Protein AF-A0A8J4Y977-F1 (afdb_monomer)

Organism: Chionoecetes opilio (NCBI:txid41210)

Solvent-accessible surface area (backbone atoms only — not comparable to full-atom values): 7712 Å² total; per-residue (Å²): 135,83,77,78,74,72,68,52,41,89,90,75,72,41,52,51,38,97,66,93,81,78,97,62,73,57,26,37,44,55,54,51,29,34,32,47,25,33,35,69,73,66,64,34,50,74,66,55,16,42,53,53,47,45,66,65,49,50,58,46,40,57,74,69,71,45,60,60,48,55,72,70,55,46,40,49,54,51,50,51,55,55,46,54,53,50,57,50,62,75,45,70,86,58,94,42,75,69,55,57,49,53,49,54,51,49,58,58,53,27,71,36,64,56,83,44,65,25,86,72,68,74,69,78,82,81,83,82,136

pLDDT: mean 86.51, std 15.25, range [32.5, 97.44]

Sequence (129 aa):
MATRAASNLWLIDKAPIDEITGARLPSKEQVLLRYYHHHREMGKTASGSRKAVVEEVLPFWSRAGIPTTTVIHAGTKLSKLVKAYNDLKKNKNKDRPKHRMDEEIFKGDLQEIFDLAHSSSLQRADVKD

Foldseek 3Di:
DDDPPQDAQPLLRDGQDPAQDDLAFGFLQNLLSQLCCCVPVVVDDNQRSLLVSLVRRVVSCVSVVAAFDDSVVLSVLNVVSNVLSVVLVVCVPPPDPVSVVSSVVNVVRRRHGSDGGDPCRVVPPPDDD

Mean predicted aligned error: 6.88 Å

Secondary structure (DSSP, 8-state):
------PPPTTT-----SS--SSSPPBHHHHHHHHHIIIIIS---HHHHHHHHHHHHHHHHHHTTPPBPPHHHHHHHHHHHHHHHHHHHHTTT---HHHHHHHHHHHHHHTSB---B-GGGGGSS----

Radius of gyration: 16.45 Å; Cα contacts (8 Å, |Δi|>4): 126; chains: 1; bounding box: 36×30×62 Å

Structure (mmCIF, N/CA/C/O backbone):
data_AF-A0A8J4Y977-F1
#
_entry.id   AF-A0A8J4Y977-F1
#
loop_
_atom_site.group_PDB
_atom_site.id
_atom_site.type_symbol
_atom_site.label_atom_id
_atom_site.label_alt_id
_atom_site.label_comp_id
_atom_site.label_asym_id
_atom_site.label_entity_id
_atom_site.label_seq_id
_atom_site.pdbx_PDB_ins_code
_atom_site.Cartn_x
_atom_site.Cartn_y
_atom_site.Cartn_z
_atom_site.occupancy
_atom_site.B_iso_or_equiv
_atom_site.auth_seq_id
_atom_site.auth_comp_id
_atom_site.auth_asym_id
_atom_si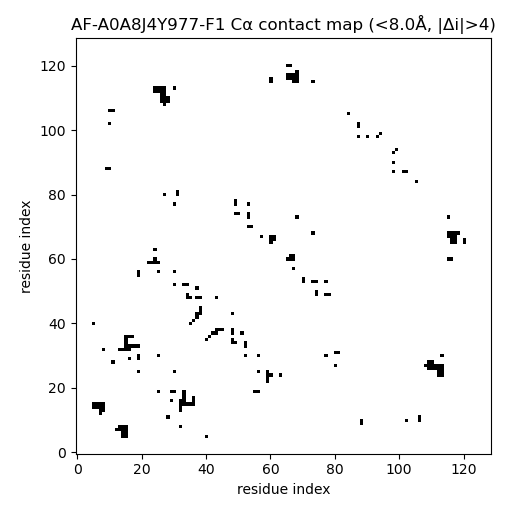te.auth_atom_id
_atom_site.pdbx_PDB_model_num
ATOM 1 N N . MET A 1 1 ? -16.910 6.355 -27.414 1.00 32.50 1 MET A N 1
ATOM 2 C CA . MET A 1 1 ? -15.944 6.743 -26.363 1.00 32.50 1 MET A CA 1
ATOM 3 C C . MET A 1 1 ? -15.313 5.467 -25.829 1.00 32.50 1 MET A C 1
ATOM 5 O O . MET A 1 1 ? -16.047 4.637 -25.318 1.00 32.50 1 MET A O 1
ATOM 9 N N . ALA A 1 2 ? -14.012 5.254 -26.031 1.00 33.62 2 ALA A N 1
ATOM 10 C CA . ALA A 1 2 ? -13.321 4.067 -25.528 1.00 33.62 2 ALA A CA 1
ATOM 11 C C . ALA A 1 2 ? -12.743 4.385 -24.144 1.00 33.62 2 ALA A C 1
ATOM 13 O O . ALA A 1 2 ? -11.755 5.111 -24.032 1.00 33.62 2 ALA A O 1
ATOM 14 N N . THR A 1 3 ? -13.387 3.887 -23.092 1.00 46.62 3 THR A N 1
ATOM 15 C CA . THR A 1 3 ? -12.823 3.866 -21.740 1.00 46.62 3 THR A CA 1
ATOM 16 C C . THR A 1 3 ? -11.519 3.076 -21.831 1.00 46.62 3 THR A C 1
ATOM 18 O O . THR A 1 3 ? -11.541 1.917 -22.242 1.00 46.62 3 THR A O 1
ATOM 21 N N . ARG A 1 4 ? -10.364 3.704 -21.570 1.00 54.09 4 ARG A N 1
ATOM 22 C CA . ARG A 1 4 ? -9.075 2.994 -21.576 1.00 54.09 4 ARG A CA 1
ATOM 23 C C . ARG A 1 4 ? -9.203 1.809 -20.622 1.00 54.09 4 ARG A C 1
ATOM 25 O O . ARG A 1 4 ? -9.363 2.033 -19.428 1.00 54.09 4 ARG A O 1
ATOM 32 N N . ALA A 1 5 ? -9.155 0.584 -21.139 1.00 56.25 5 ALA A N 1
ATOM 33 C CA . ALA A 1 5 ? -9.146 -0.604 -20.298 1.00 56.25 5 ALA A CA 1
ATOM 34 C C . ALA A 1 5 ? -8.019 -0.469 -19.264 1.00 56.25 5 ALA A C 1
ATOM 36 O O . ALA A 1 5 ? -6.876 -0.144 -19.619 1.00 56.25 5 ALA A O 1
ATOM 37 N N . ALA A 1 6 ? -8.361 -0.655 -17.990 1.00 63.88 6 ALA A N 1
ATOM 38 C CA . ALA A 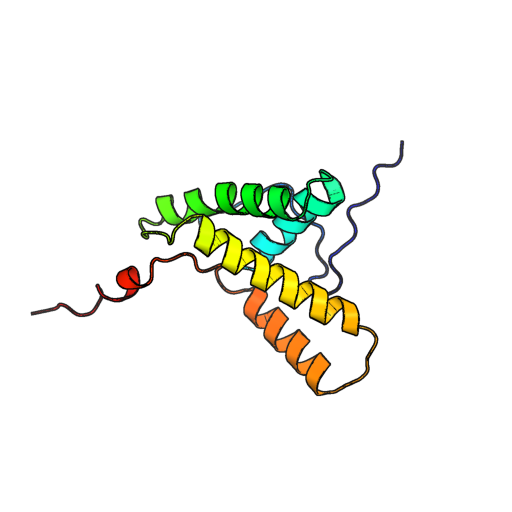1 6 ? -7.430 -0.554 -16.882 1.00 63.88 6 ALA A CA 1
ATOM 39 C C . ALA A 1 6 ? -6.258 -1.516 -17.121 1.00 63.88 6 ALA A C 1
ATOM 41 O O . ALA A 1 6 ? -6.426 -2.731 -17.194 1.00 63.88 6 ALA A O 1
ATOM 42 N N . SER A 1 7 ? -5.059 -0.971 -17.341 1.00 83.31 7 SER A N 1
ATOM 43 C CA . SER A 1 7 ? -3.904 -1.800 -17.688 1.00 83.31 7 SER A CA 1
ATOM 44 C C . SER A 1 7 ? -3.393 -2.536 -16.454 1.00 83.31 7 SER A C 1
ATOM 46 O O . SER A 1 7 ? -3.058 -1.889 -15.450 1.00 83.31 7 SER A O 1
ATOM 48 N N . ASN A 1 8 ? -3.252 -3.859 -16.571 1.00 91.06 8 ASN A N 1
ATOM 49 C CA . ASN A 1 8 ? -2.726 -4.716 -15.514 1.00 91.06 8 ASN A CA 1
ATOM 50 C C . ASN A 1 8 ? -1.403 -4.186 -14.939 1.00 91.06 8 ASN A C 1
ATOM 52 O O . ASN A 1 8 ? -0.554 -3.587 -15.617 1.00 91.06 8 ASN A O 1
ATOM 56 N N . LEU A 1 9 ? -1.212 -4.409 -13.643 1.00 91.38 9 LEU A N 1
ATOM 57 C CA . LEU A 1 9 ? 0.064 -4.164 -12.989 1.00 91.38 9 LEU A CA 1
ATOM 58 C C . LEU A 1 9 ? 1.049 -5.269 -13.380 1.00 91.38 9 LEU A C 1
ATOM 60 O O . LEU A 1 9 ? 0.815 -6.429 -13.082 1.00 91.38 9 LEU A O 1
ATOM 64 N N . TRP A 1 10 ? 2.169 -4.883 -13.998 1.00 91.12 10 TRP A N 1
ATOM 65 C CA . TRP A 1 10 ? 3.165 -5.777 -14.614 1.00 91.12 10 TRP A CA 1
ATOM 66 C C . TRP A 1 10 ? 3.567 -7.011 -13.786 1.00 91.12 10 TRP A C 1
ATOM 68 O O . TRP A 1 10 ? 3.739 -8.071 -14.367 1.00 91.12 10 TRP A O 1
ATOM 78 N N . LEU A 1 11 ? 3.708 -6.889 -12.463 1.00 90.50 11 LEU A N 1
ATOM 79 C CA . LEU A 1 11 ? 4.154 -8.004 -11.614 1.00 90.50 11 LEU A CA 1
ATOM 80 C C . LEU A 1 11 ? 3.002 -8.814 -10.994 1.00 90.50 11 LEU A C 1
ATOM 82 O O . LEU A 1 11 ? 3.201 -9.951 -10.587 1.00 90.50 11 LEU A O 1
ATOM 86 N N . ILE A 1 12 ? 1.819 -8.207 -10.891 1.00 91.19 12 ILE A N 1
ATOM 87 C CA . ILE A 1 12 ? 0.638 -8.789 -10.230 1.00 91.19 12 ILE A CA 1
ATOM 88 C C . ILE A 1 12 ? -0.285 -9.450 -11.261 1.00 91.19 12 ILE A C 1
ATOM 90 O O . ILE A 1 12 ? -1.069 -10.326 -10.922 1.00 91.19 12 ILE A O 1
ATOM 94 N N . ASP A 1 13 ? -0.202 -8.990 -12.511 1.00 91.69 13 ASP A N 1
ATOM 95 C CA . ASP A 1 13 ? -1.076 -9.346 -13.627 1.00 91.69 13 ASP A CA 1
ATOM 96 C C . ASP A 1 13 ? -2.575 -9.193 -13.318 1.00 91.69 13 ASP A C 1
ATOM 98 O O . ASP A 1 13 ? -3.430 -9.959 -13.751 1.00 91.69 13 ASP A O 1
ATOM 102 N N . LYS A 1 14 ? -2.899 -8.160 -12.534 1.00 92.31 14 LYS A N 1
ATOM 103 C CA . LYS A 1 14 ? -4.270 -7.786 -12.174 1.00 92.31 14 LYS A CA 1
ATOM 104 C C . LYS A 1 14 ? -4.516 -6.314 -12.467 1.00 92.31 14 LYS A C 1
ATOM 106 O O . LYS A 1 14 ? -3.608 -5.481 -12.323 1.00 92.31 14 LYS A O 1
ATOM 111 N N . ALA A 1 15 ? -5.741 -6.005 -12.872 1.00 92.00 15 ALA A N 1
ATOM 112 C CA . ALA A 1 15 ? -6.213 -4.638 -13.015 1.00 92.00 15 ALA A CA 1
ATOM 113 C C . ALA A 1 15 ? -6.373 -3.983 -11.629 1.00 92.00 15 ALA A C 1
ATOM 115 O O . ALA A 1 15 ? -6.667 -4.683 -10.654 1.00 92.00 15 ALA A O 1
ATOM 116 N N . PRO A 1 16 ? -6.161 -2.660 -11.513 1.00 93.12 16 PRO A N 1
ATOM 117 C CA . PRO A 1 16 ? -6.555 -1.910 -10.327 1.00 93.12 16 PRO A CA 1
ATOM 118 C C . PRO A 1 16 ? -8.005 -2.198 -9.914 1.00 93.12 16 PRO A C 1
ATOM 120 O O . PRO A 1 16 ? -8.852 -2.467 -10.760 1.00 93.12 16 PRO A O 1
ATOM 123 N N . ILE A 1 17 ? -8.269 -2.153 -8.607 1.00 94.25 17 ILE A N 1
ATOM 124 C CA . ILE A 1 17 ? -9.587 -2.462 -8.040 1.00 94.25 17 ILE A CA 1
ATOM 125 C C . ILE A 1 17 ? -10.293 -1.186 -7.576 1.00 94.25 17 ILE A C 1
ATOM 127 O O . ILE A 1 17 ? -9.677 -0.337 -6.921 1.00 94.25 17 ILE A O 1
ATOM 131 N N . ASP A 1 18 ? -11.589 -1.085 -7.877 1.00 91.81 18 ASP A N 1
ATOM 132 C CA . ASP A 1 18 ? -12.454 0.036 -7.489 1.00 91.81 18 ASP A CA 1
ATOM 133 C C . ASP A 1 18 ? -12.722 0.100 -5.987 1.00 91.81 18 ASP A C 1
ATOM 135 O O . ASP A 1 18 ? -12.919 1.192 -5.455 1.00 91.81 18 ASP A O 1
ATOM 139 N N . GLU A 1 19 ? -12.737 -1.055 -5.313 1.00 92.19 19 GLU A N 1
ATOM 140 C CA . GLU A 1 19 ? -12.991 -1.201 -3.881 1.00 92.19 19 GLU A CA 1
ATOM 141 C C . GLU A 1 19 ? -12.082 -2.270 -3.253 1.00 92.19 19 GLU A C 1
ATOM 143 O O . GLU A 1 19 ? -11.779 -3.289 -3.873 1.00 92.19 19 GLU A O 1
ATOM 148 N N . ILE A 1 20 ? -11.644 -2.056 -2.006 1.00 92.06 20 ILE A N 1
ATOM 149 C CA . ILE A 1 20 ? -11.093 -3.141 -1.185 1.00 92.06 20 ILE A CA 1
ATOM 150 C C . ILE A 1 20 ? -12.284 -3.863 -0.556 1.00 92.06 20 ILE A C 1
ATOM 152 O O . ILE A 1 20 ? -12.922 -3.328 0.343 1.00 92.06 20 ILE A O 1
ATOM 156 N N . THR A 1 21 ? -12.589 -5.070 -1.019 1.00 86.19 21 THR A N 1
ATOM 157 C CA . THR A 1 21 ? -13.735 -5.853 -0.533 1.00 86.19 21 THR A CA 1
ATOM 158 C C . THR A 1 21 ? -13.296 -7.029 0.339 1.00 86.19 21 THR A C 1
ATOM 160 O O . THR A 1 21 ? -12.249 -7.635 0.095 1.00 86.19 21 THR A O 1
ATOM 163 N N . GLY A 1 22 ? -14.136 -7.414 1.304 1.00 83.38 22 GLY A N 1
ATOM 164 C CA . GLY A 1 22 ? -13.982 -8.643 2.091 1.00 83.38 22 GLY A CA 1
ATOM 165 C C . GLY A 1 22 ? -14.236 -8.458 3.588 1.00 83.38 22 GLY A C 1
ATOM 166 O O . GLY A 1 22 ? -14.331 -7.343 4.089 1.00 83.38 22 GLY A O 1
ATOM 167 N N . ALA A 1 23 ? -14.341 -9.572 4.316 1.00 79.81 23 ALA A N 1
ATOM 168 C CA . ALA A 1 23 ? -14.456 -9.572 5.781 1.00 79.81 23 ALA A CA 1
ATO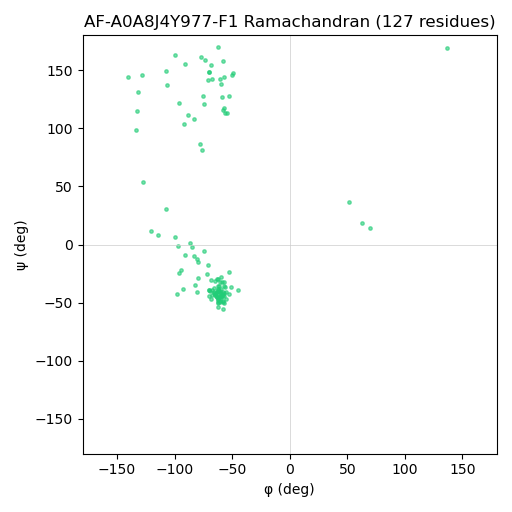M 169 C C . ALA A 1 23 ? -13.093 -9.656 6.499 1.00 79.81 23 ALA A C 1
ATOM 171 O O . ALA A 1 23 ? -13.022 -9.529 7.718 1.00 79.81 23 ALA A O 1
ATOM 172 N N . ARG A 1 24 ? -12.010 -9.908 5.753 1.00 89.25 24 ARG A N 1
ATOM 173 C CA . ARG A 1 24 ? -10.651 -10.121 6.276 1.00 89.25 24 ARG A CA 1
ATOM 174 C C . ARG A 1 24 ? -9.814 -8.847 6.146 1.00 89.25 24 ARG A C 1
ATOM 176 O O . ARG A 1 24 ? -10.158 -7.955 5.375 1.00 89.25 24 ARG A O 1
ATOM 183 N N . LEU A 1 25 ? -8.704 -8.783 6.884 1.00 93.94 25 LEU A N 1
ATOM 184 C CA . LEU A 1 25 ? -7.723 -7.706 6.738 1.00 93.94 25 LEU A CA 1
ATOM 185 C C . LEU A 1 25 ? -7.159 -7.687 5.308 1.00 93.94 25 LEU A C 1
ATOM 187 O O . LEU A 1 25 ? -6.874 -8.758 4.763 1.00 93.94 25 LEU A O 1
ATOM 191 N N . PRO A 1 26 ? -6.984 -6.500 4.706 1.00 95.56 26 PRO A N 1
ATOM 192 C CA . PRO A 1 26 ? -6.573 -6.404 3.317 1.00 95.56 26 PRO A CA 1
ATOM 193 C C . PRO A 1 26 ? -5.114 -6.814 3.126 1.00 95.56 26 PRO A C 1
ATOM 195 O O . PRO A 1 26 ? -4.248 -6.485 3.943 1.00 95.56 26 PRO A O 1
ATOM 198 N N . SER A 1 27 ? -4.836 -7.507 2.022 1.00 96.50 27 SER A N 1
ATOM 199 C CA . SER A 1 27 ? -3.472 -7.887 1.652 1.00 96.50 27 SER A CA 1
ATOM 200 C C . SER A 1 27 ? -2.687 -6.711 1.069 1.00 96.50 27 SER A C 1
ATOM 202 O O . SER A 1 27 ? -3.263 -5.727 0.587 1.00 96.50 27 SER A O 1
ATOM 204 N N . LYS A 1 28 ? -1.352 -6.815 1.057 1.00 97.38 28 LYS A N 1
ATOM 205 C CA . LYS A 1 28 ? -0.490 -5.847 0.361 1.00 97.38 28 LYS A CA 1
ATOM 206 C C . LYS A 1 28 ? -0.868 -5.748 -1.125 1.00 97.38 28 LYS A C 1
ATOM 208 O O . LYS A 1 28 ? -0.852 -4.646 -1.670 1.00 97.38 28 LYS A O 1
ATOM 213 N N . GLU A 1 29 ? -1.274 -6.853 -1.757 1.00 96.50 29 GLU A N 1
ATOM 214 C CA . GLU A 1 29 ? -1.793 -6.879 -3.132 1.00 96.50 29 GLU A CA 1
ATOM 215 C C . GLU A 1 29 ? -3.016 -5.973 -3.308 1.00 96.50 29 GLU A C 1
ATOM 217 O O . GLU A 1 29 ? -2.983 -5.065 -4.140 1.00 96.50 29 GLU A O 1
ATOM 222 N N . GLN A 1 30 ? -4.068 -6.164 -2.504 1.00 96.44 30 GLN A N 1
ATOM 223 C CA . GLN A 1 30 ? -5.300 -5.373 -2.600 1.00 96.44 30 GLN A CA 1
ATOM 224 C C . GLN A 1 30 ? -5.022 -3.885 -2.380 1.00 96.44 30 GLN A C 1
ATOM 226 O O . GLN A 1 30 ? -5.481 -3.039 -3.146 1.00 96.44 30 GLN A O 1
ATOM 231 N N . VAL A 1 31 ? -4.211 -3.565 -1.370 1.00 97.19 31 VAL A N 1
ATOM 232 C CA . VAL A 1 31 ? -3.806 -2.190 -1.055 1.00 97.19 31 VAL A CA 1
ATOM 233 C C . VAL A 1 31 ? -3.042 -1.550 -2.221 1.00 97.19 31 VAL A C 1
ATOM 235 O O . VAL A 1 31 ? -3.282 -0.389 -2.563 1.00 97.19 31 VAL A O 1
ATOM 238 N N . LEU A 1 32 ? -2.146 -2.299 -2.868 1.00 97.06 32 LEU A N 1
ATOM 239 C CA . LEU A 1 32 ? -1.365 -1.814 -4.003 1.00 97.06 32 LEU A CA 1
ATOM 240 C C . LEU A 1 32 ? -2.228 -1.622 -5.257 1.00 97.06 32 LEU A C 1
ATOM 242 O O . LEU A 1 32 ? -2.122 -0.581 -5.910 1.00 97.06 32 LEU A O 1
ATOM 246 N N . LEU A 1 33 ? -3.112 -2.575 -5.571 1.00 96.50 33 LEU A N 1
ATOM 247 C CA . LEU A 1 33 ? -4.079 -2.448 -6.665 1.00 96.50 33 LEU A CA 1
ATOM 248 C C . LEU A 1 33 ? -4.964 -1.221 -6.454 1.00 96.50 33 LEU A C 1
ATOM 250 O O . LEU A 1 33 ? -5.142 -0.424 -7.380 1.00 96.50 33 LEU A O 1
ATOM 254 N N . ARG A 1 34 ? -5.431 -0.999 -5.219 1.00 96.56 34 ARG A N 1
ATOM 255 C CA . ARG A 1 34 ? -6.274 0.156 -4.922 1.00 96.56 34 ARG A CA 1
ATOM 256 C C . ARG A 1 34 ? -5.522 1.482 -5.046 1.00 96.56 34 ARG A C 1
ATOM 258 O 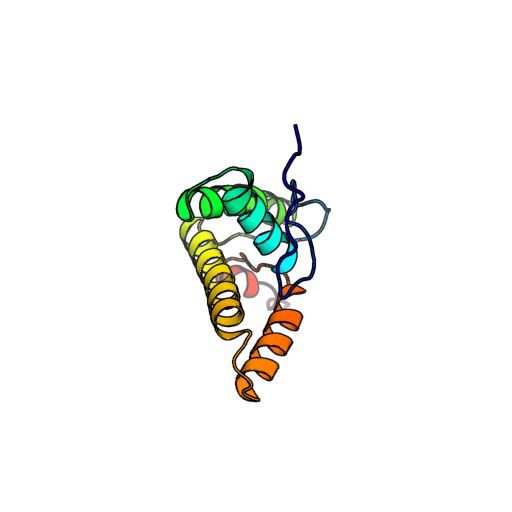O . ARG A 1 34 ? -6.049 2.463 -5.569 1.00 96.56 34 ARG A O 1
ATOM 265 N N . TYR A 1 35 ? -4.261 1.526 -4.618 1.00 97.12 35 TYR A N 1
ATOM 266 C CA . TYR A 1 35 ? -3.421 2.709 -4.809 1.00 97.12 35 TYR A CA 1
ATOM 267 C C . TYR A 1 35 ? -3.319 3.097 -6.288 1.00 97.12 35 TYR A C 1
ATOM 269 O O . TYR A 1 35 ? -3.447 4.274 -6.630 1.00 97.12 35 TYR A O 1
ATOM 277 N N . TYR A 1 36 ? -3.114 2.120 -7.177 1.00 95.56 36 TYR A N 1
ATOM 278 C CA . TYR A 1 36 ? -2.998 2.403 -8.604 1.00 95.56 36 TYR A CA 1
ATOM 279 C C . TYR A 1 36 ? -4.318 2.787 -9.264 1.00 95.56 36 TYR A C 1
ATOM 281 O O . TYR A 1 36 ? -4.264 3.548 -10.226 1.00 95.56 36 TYR A O 1
ATOM 289 N N . HIS A 1 37 ? -5.460 2.363 -8.726 1.00 94.56 37 HIS A N 1
ATOM 290 C CA . HIS A 1 37 ? -6.764 2.856 -9.162 1.00 94.56 37 HIS A CA 1
ATOM 291 C C . HIS A 1 37 ? -6.880 4.365 -8.892 1.00 94.56 37 HIS A C 1
ATOM 293 O O . HIS A 1 37 ? -7.043 5.168 -9.812 1.00 94.56 37 HIS A O 1
ATOM 299 N N . HIS A 1 38 ? -6.642 4.791 -7.643 1.00 93.88 38 HIS A N 1
ATOM 300 C CA . HIS A 1 38 ? -6.643 6.218 -7.283 1.00 93.88 38 HIS A CA 1
ATOM 301 C C . HIS A 1 38 ? -5.629 7.030 -8.099 1.00 93.88 38 HIS A C 1
ATOM 303 O O . HIS A 1 38 ? -5.922 8.144 -8.534 1.00 93.88 38 HIS A O 1
ATOM 309 N N . HIS A 1 39 ? -4.434 6.480 -8.319 1.00 93.69 39 HIS A N 1
ATOM 310 C CA . HIS A 1 39 ? -3.355 7.220 -8.960 1.00 93.69 39 HIS A CA 1
ATOM 311 C C . HIS A 1 39 ? -3.466 7.285 -10.491 1.00 93.69 39 HIS A C 1
ATOM 313 O O . HIS A 1 39 ? -3.169 8.326 -11.072 1.00 93.69 39 HIS A O 1
ATOM 319 N N . ARG A 1 40 ? -3.853 6.188 -11.159 1.00 91.12 40 ARG A N 1
ATOM 320 C CA . ARG A 1 40 ? -3.905 6.116 -12.631 1.00 91.12 40 ARG A CA 1
ATOM 321 C C . ARG A 1 40 ? -5.270 6.471 -13.194 1.00 91.12 40 ARG A C 1
ATOM 323 O O . ARG A 1 40 ? -5.323 7.093 -14.247 1.00 91.12 40 ARG A O 1
ATOM 330 N N . GLU A 1 41 ? -6.336 6.053 -12.522 1.00 87.25 41 GLU A N 1
ATOM 331 C CA . GLU A 1 41 ? -7.695 6.131 -13.064 1.00 87.25 41 GLU A CA 1
ATOM 332 C C . GLU A 1 41 ? -8.420 7.361 -12.528 1.00 87.25 41 GLU A C 1
ATOM 334 O O . GLU A 1 41 ? -8.984 8.123 -13.305 1.00 87.25 41 GLU A O 1
ATOM 339 N N . MET A 1 42 ? -8.288 7.648 -11.228 1.00 88.25 42 MET A N 1
ATOM 340 C CA . MET A 1 42 ? -8.844 8.876 -10.640 1.00 88.25 42 MET A CA 1
ATOM 341 C C . MET A 1 42 ? -7.927 10.106 -10.759 1.00 88.25 42 MET A C 1
ATOM 343 O O . MET A 1 42 ? -8.285 11.184 -10.288 1.00 88.25 42 MET A O 1
ATOM 347 N N . GLY A 1 43 ? -6.722 9.962 -11.324 1.00 90.38 43 GLY A N 1
ATOM 348 C CA . GLY A 1 43 ? -5.781 11.071 -11.528 1.00 90.38 43 GLY A CA 1
ATOM 349 C C . GLY A 1 43 ? -5.295 11.754 -10.241 1.00 90.38 43 GLY A C 1
ATOM 350 O O . GLY A 1 43 ? -4.802 12.882 -10.286 1.00 90.38 43 GLY A O 1
ATOM 351 N N . LYS A 1 44 ? -5.427 11.105 -9.076 1.00 92.62 44 LYS A N 1
ATOM 352 C CA . LYS A 1 44 ? -4.998 11.690 -7.801 1.00 92.62 44 LYS A CA 1
ATOM 353 C C . LYS A 1 44 ? -3.474 11.762 -7.729 1.00 92.62 44 LYS A C 1
ATOM 355 O O . LYS A 1 44 ? -2.744 10.886 -8.207 1.00 92.62 44 LYS A O 1
ATOM 360 N N . THR A 1 45 ? -2.971 12.776 -7.024 1.00 95.69 45 THR A N 1
ATOM 361 C CA . THR A 1 45 ? -1.541 12.857 -6.691 1.00 95.69 45 THR A CA 1
ATOM 362 C C . THR A 1 45 ? -1.108 11.616 -5.907 1.00 95.69 45 THR A C 1
ATOM 364 O O . THR A 1 45 ? -1.925 10.956 -5.260 1.00 95.69 45 THR A O 1
ATOM 367 N N . ALA A 1 46 ? 0.188 11.298 -5.908 1.00 92.81 46 ALA A N 1
ATOM 368 C CA . ALA A 1 46 ? 0.694 10.167 -5.128 1.00 92.81 46 ALA A CA 1
ATOM 369 C C . ALA A 1 46 ? 0.336 10.302 -3.632 1.00 92.81 46 ALA A C 1
ATOM 371 O O . ALA A 1 46 ? -0.006 9.319 -2.982 1.00 92.81 46 ALA A O 1
ATOM 372 N N . SER A 1 47 ? 0.361 11.528 -3.092 1.00 93.25 47 SER A N 1
ATOM 373 C CA . SER A 1 47 ? -0.043 11.798 -1.705 1.00 93.25 47 SER A CA 1
ATOM 374 C C . SER A 1 47 ? -1.543 11.612 -1.485 1.00 93.25 47 SER A C 1
ATOM 376 O O . SER A 1 47 ? -1.937 10.904 -0.560 1.00 93.25 47 SER A O 1
ATOM 378 N N . GLY A 1 48 ? -2.377 12.167 -2.371 1.00 93.69 48 GLY A N 1
ATOM 379 C CA . GLY A 1 48 ? -3.832 12.013 -2.295 1.00 93.69 48 GLY A CA 1
ATOM 380 C C . GLY A 1 48 ? -4.276 10.557 -2.433 1.00 93.69 48 GLY A C 1
ATOM 381 O O . GLY A 1 48 ? -5.142 10.106 -1.691 1.00 93.69 48 GLY A O 1
ATOM 382 N N . SER A 1 49 ? -3.624 9.798 -3.316 1.00 95.69 49 SER A N 1
ATOM 383 C CA . SER A 1 49 ? -3.875 8.365 -3.507 1.00 95.69 49 SER A CA 1
ATOM 384 C C . SER A 1 49 ? -3.525 7.562 -2.256 1.00 95.69 49 SER A C 1
ATOM 386 O O . SER A 1 49 ? -4.307 6.721 -1.830 1.00 95.69 49 SER A O 1
ATOM 388 N N . ARG A 1 50 ? -2.377 7.846 -1.619 1.00 94.94 50 ARG A N 1
ATOM 389 C CA . ARG A 1 50 ? -2.004 7.186 -0.358 1.00 94.94 50 ARG A CA 1
ATOM 390 C C . ARG A 1 50 ? -2.993 7.490 0.757 1.00 94.94 50 ARG A C 1
ATOM 392 O O . ARG A 1 50 ? -3.397 6.570 1.457 1.00 94.94 50 ARG A O 1
ATOM 399 N N . LYS A 1 51 ? -3.357 8.765 0.922 1.00 94.62 51 LYS A N 1
ATOM 400 C CA . LYS A 1 51 ? -4.300 9.192 1.959 1.00 94.62 51 LYS A CA 1
ATOM 401 C C . LYS A 1 51 ? -5.636 8.463 1.806 1.00 94.62 51 LYS A C 1
ATOM 403 O O . LYS A 1 51 ? -6.079 7.852 2.769 1.00 94.62 51 LYS A O 1
ATOM 408 N N . ALA A 1 52 ? -6.188 8.443 0.590 1.00 95.06 52 ALA A N 1
ATOM 409 C CA . ALA A 1 52 ? -7.439 7.749 0.299 1.00 95.06 52 ALA A CA 1
ATOM 410 C C . ALA A 1 52 ? -7.362 6.257 0.659 1.00 95.06 52 ALA A C 1
ATOM 412 O O . ALA A 1 52 ? -8.177 5.769 1.427 1.00 95.06 52 ALA A O 1
ATOM 413 N N . VAL A 1 53 ? -6.326 5.545 0.201 1.00 96.25 53 VAL A N 1
ATOM 414 C CA . VAL A 1 53 ? -6.185 4.111 0.508 1.00 96.25 53 VAL A CA 1
ATOM 415 C C . VAL A 1 53 ? -6.033 3.852 2.008 1.00 96.25 53 VAL A C 1
ATOM 417 O O . VAL A 1 53 ? -6.611 2.900 2.519 1.00 96.25 53 VAL A O 1
ATOM 420 N N . VAL A 1 54 ? -5.279 4.678 2.738 1.00 94.44 54 VAL A N 1
ATOM 421 C CA . VAL A 1 54 ? -5.140 4.517 4.195 1.00 94.44 54 VAL A CA 1
ATOM 422 C C . VAL A 1 54 ? -6.484 4.702 4.901 1.00 94.44 54 VAL A C 1
ATOM 424 O O . VAL A 1 54 ? -6.830 3.883 5.748 1.00 94.44 54 VAL A O 1
ATOM 427 N N . GLU A 1 55 ? -7.251 5.730 4.536 1.00 93.31 55 GLU A N 1
ATOM 428 C CA . GLU A 1 55 ? -8.591 5.980 5.088 1.00 93.31 55 GLU A CA 1
ATOM 429 C C . GLU A 1 55 ? -9.557 4.817 4.817 1.00 93.31 55 GLU A C 1
ATOM 431 O O . GLU A 1 55 ? -10.390 4.505 5.663 1.00 93.31 55 GLU A O 1
ATOM 436 N N . GLU A 1 56 ? -9.398 4.120 3.692 1.00 93.88 56 GLU A N 1
ATOM 437 C CA . GLU A 1 56 ? -10.203 2.945 3.344 1.00 93.88 56 GLU A CA 1
ATOM 438 C C . GLU A 1 56 ? -9.765 1.654 4.052 1.00 93.88 56 GLU A C 1
ATOM 440 O O . GLU A 1 56 ? -10.588 0.780 4.314 1.00 93.88 56 GLU A O 1
ATOM 445 N N . VAL A 1 57 ? -8.481 1.519 4.393 1.00 93.75 57 VAL A N 1
ATOM 446 C CA . VAL A 1 57 ? -7.938 0.319 5.052 1.00 93.75 57 VAL A CA 1
ATOM 447 C C . VAL A 1 57 ? -8.173 0.332 6.566 1.00 93.75 57 VAL A C 1
ATOM 449 O O . VAL A 1 57 ? -8.399 -0.722 7.163 1.00 93.75 57 VAL A O 1
ATOM 452 N N . LEU A 1 58 ? -8.134 1.499 7.214 1.00 92.00 58 LEU A N 1
ATOM 453 C CA . LEU A 1 58 ? -8.283 1.619 8.673 1.00 92.00 58 LEU A CA 1
ATOM 454 C C . LEU A 1 58 ? -9.576 0.988 9.238 1.00 92.00 58 LEU A C 1
ATOM 456 O O . LEU A 1 58 ? -9.487 0.306 10.263 1.00 92.00 58 LEU A O 1
ATOM 460 N N . PRO A 1 59 ? -10.755 1.118 8.595 1.00 91.25 59 PRO A N 1
ATOM 461 C CA . PRO A 1 59 ? -11.978 0.461 9.052 1.00 91.25 59 PRO A CA 1
ATOM 462 C C . PRO A 1 59 ? -11.868 -1.064 9.172 1.00 91.25 59 PRO A C 1
ATOM 464 O O . PRO A 1 59 ? -12.488 -1.636 10.065 1.00 91.25 59 PRO A O 1
ATOM 467 N N . PHE A 1 60 ? -11.071 -1.737 8.334 1.00 92.25 60 PHE A N 1
ATOM 468 C CA . PHE A 1 60 ? -10.872 -3.191 8.427 1.00 92.25 60 PHE A CA 1
ATOM 469 C C . PHE A 1 60 ? -10.182 -3.583 9.732 1.00 92.25 60 PHE A C 1
ATOM 471 O O . PHE A 1 60 ? -10.591 -4.532 10.398 1.00 92.25 60 PHE A O 1
ATOM 478 N N . TRP A 1 61 ? -9.170 -2.815 10.125 1.00 91.31 61 TRP A N 1
ATOM 479 C CA . TRP A 1 61 ? -8.446 -3.029 11.374 1.00 91.31 61 TRP A CA 1
ATOM 480 C C . TRP A 1 61 ? -9.292 -2.680 12.598 1.00 91.31 61 TRP A C 1
ATOM 482 O O . TRP A 1 61 ? -9.287 -3.421 13.580 1.00 91.31 61 TRP A O 1
ATOM 492 N N . SER A 1 62 ? -10.082 -1.606 12.508 1.00 87.94 62 SER A N 1
ATOM 493 C CA . SER A 1 62 ? -11.038 -1.234 13.553 1.00 87.94 62 SER A CA 1
ATOM 494 C C . SER A 1 62 ? -12.085 -2.330 13.780 1.00 87.94 62 SER A C 1
ATOM 496 O O . SER A 1 62 ? -12.324 -2.708 14.925 1.00 87.94 62 SER A O 1
ATOM 498 N N . ARG A 1 63 ? -12.647 -2.910 12.708 1.00 89.31 63 ARG A N 1
ATOM 499 C CA . ARG A 1 63 ? -13.592 -4.040 12.796 1.00 89.31 63 ARG A CA 1
ATOM 500 C C . ARG A 1 63 ? -12.957 -5.309 13.365 1.00 89.31 63 ARG A C 1
ATOM 502 O O . ARG A 1 63 ? -13.644 -6.072 14.031 1.00 89.31 63 ARG A O 1
ATOM 509 N N . ALA A 1 64 ? -11.664 -5.526 13.128 1.00 87.56 64 ALA A N 1
ATOM 510 C CA . ALA A 1 64 ? -10.918 -6.639 13.714 1.00 87.56 64 ALA A CA 1
ATOM 511 C C . ALA A 1 64 ? -10.597 -6.438 15.211 1.00 87.56 64 ALA A C 1
ATOM 513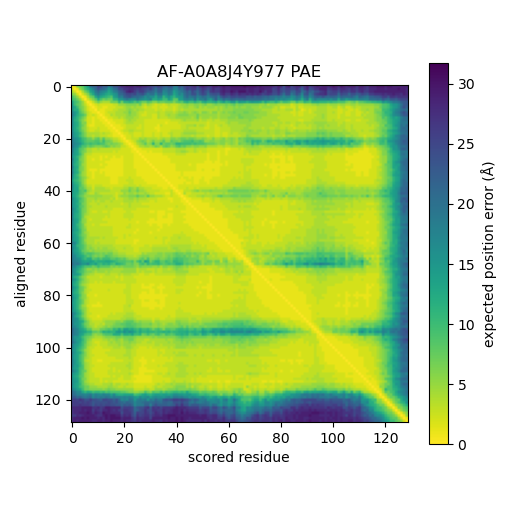 O O . ALA A 1 64 ? -10.037 -7.336 15.834 1.00 87.56 64 ALA A O 1
ATOM 514 N N . GLY A 1 65 ? -10.913 -5.272 15.790 1.00 85.75 65 GLY A N 1
ATOM 515 C CA . GLY A 1 65 ? -10.610 -4.949 17.186 1.00 85.75 65 GLY A CA 1
ATOM 516 C C . GLY A 1 65 ? -9.117 -4.745 17.465 1.00 85.75 65 GLY A C 1
ATOM 517 O O . GLY A 1 65 ? -8.707 -4.740 18.624 1.00 85.75 65 GLY A O 1
ATOM 518 N N . ILE A 1 66 ? -8.293 -4.582 16.425 1.00 85.00 66 ILE A N 1
ATOM 519 C CA . ILE A 1 66 ? -6.843 -4.436 16.562 1.00 85.00 66 ILE A CA 1
ATOM 520 C C . ILE A 1 66 ? -6.496 -2.943 16.564 1.00 85.00 66 ILE A C 1
ATOM 522 O O . ILE A 1 66 ? -6.785 -2.251 15.582 1.00 85.00 66 ILE A O 1
ATOM 526 N N . PRO A 1 67 ? -5.842 -2.425 17.621 1.00 83.19 67 PRO A N 1
ATOM 527 C CA . PRO A 1 67 ? -5.363 -1.052 17.632 1.00 83.19 67 PRO A CA 1
ATOM 528 C C . PRO A 1 67 ? -4.397 -0.811 16.472 1.00 83.19 67 PRO A C 1
ATOM 530 O O . PRO A 1 67 ? -3.418 -1.540 16.302 1.00 83.19 67 PRO A O 1
ATOM 533 N N . THR A 1 68 ? -4.662 0.220 15.676 1.00 84.44 68 THR A N 1
ATOM 534 C CA . THR A 1 68 ? -3.820 0.575 14.535 1.00 84.44 68 THR A CA 1
ATOM 535 C C . THR A 1 68 ? -2.738 1.570 14.914 1.00 84.44 68 THR A C 1
ATOM 537 O O . THR A 1 68 ? -2.890 2.384 15.824 1.00 84.44 68 THR A O 1
ATOM 540 N N . THR A 1 69 ? -1.653 1.570 14.148 1.00 82.94 69 THR A N 1
ATOM 541 C CA . THR A 1 69 ? -0.692 2.671 14.126 1.00 82.94 69 THR A CA 1
ATOM 542 C C . THR A 1 69 ? -1.341 3.980 13.645 1.00 82.94 69 THR A C 1
ATOM 544 O O . THR A 1 69 ? -2.469 3.996 13.148 1.00 82.94 69 THR A O 1
ATOM 547 N N . THR A 1 70 ? -0.633 5.104 13.774 1.00 84.69 70 THR A N 1
ATOM 548 C CA . THR A 1 70 ? -1.168 6.399 13.331 1.00 84.69 70 THR A CA 1
ATOM 549 C C . THR A 1 70 ? -1.280 6.461 11.803 1.00 84.69 70 THR A C 1
ATOM 551 O O . THR A 1 70 ? -0.512 5.822 11.080 1.00 84.69 70 THR A O 1
ATOM 554 N N . VAL A 1 71 ? -2.192 7.293 11.290 1.00 86.88 71 VAL A N 1
ATOM 555 C CA . VAL A 1 71 ? -2.400 7.512 9.841 1.00 86.88 71 VAL A CA 1
ATOM 556 C C . VAL A 1 71 ? -1.086 7.841 9.115 1.00 86.88 71 VAL A C 1
ATOM 558 O O . VAL A 1 71 ? -0.846 7.379 8.001 1.00 86.88 71 VAL A O 1
ATOM 561 N N . ILE A 1 72 ? -0.193 8.591 9.770 1.00 87.38 72 ILE A N 1
ATOM 562 C CA . ILE A 1 72 ? 1.131 8.960 9.245 1.00 87.38 72 ILE A CA 1
ATOM 563 C C . ILE A 1 72 ? 2.011 7.717 9.035 1.00 87.38 72 ILE A C 1
ATOM 565 O O . ILE A 1 72 ? 2.638 7.558 7.982 1.00 87.38 72 ILE A O 1
ATOM 569 N N . HIS A 1 73 ? 2.039 6.806 10.008 1.00 89.62 73 HIS A N 1
ATOM 570 C CA . HIS A 1 73 ? 2.805 5.565 9.909 1.00 89.62 73 HIS A CA 1
ATOM 571 C C . HIS A 1 73 ? 2.202 4.619 8.866 1.00 89.62 73 HIS A C 1
ATOM 573 O O . HIS A 1 73 ? 2.947 4.045 8.070 1.00 89.62 73 HIS A O 1
ATOM 579 N N . ALA A 1 74 ? 0.872 4.521 8.797 1.00 92.25 74 ALA A N 1
ATOM 580 C CA . ALA A 1 74 ? 0.179 3.756 7.761 1.00 92.25 74 ALA A CA 1
ATOM 581 C C . ALA A 1 74 ? 0.512 4.278 6.350 1.00 92.25 74 ALA A C 1
ATOM 583 O O . ALA A 1 74 ? 0.899 3.510 5.467 1.00 92.25 74 ALA A O 1
ATOM 584 N N . GLY A 1 75 ? 0.479 5.601 6.156 1.00 93.75 75 GLY A N 1
ATOM 585 C CA . GLY A 1 75 ? 0.895 6.242 4.906 1.00 93.75 75 GLY A CA 1
ATOM 586 C C . GLY A 1 75 ? 2.367 5.996 4.566 1.00 93.75 75 GLY A C 1
ATOM 587 O O . GLY A 1 75 ? 2.711 5.799 3.399 1.00 93.75 75 GLY A O 1
ATOM 588 N N . THR A 1 76 ? 3.238 5.936 5.576 1.00 94.25 76 THR A N 1
ATOM 589 C CA . THR A 1 76 ? 4.659 5.600 5.403 1.00 94.25 76 THR A CA 1
ATOM 590 C C . THR A 1 76 ? 4.847 4.145 4.970 1.00 94.25 76 THR A C 1
ATOM 592 O O . THR A 1 76 ? 5.610 3.888 4.035 1.00 94.25 76 THR A O 1
ATOM 595 N N . LYS A 1 77 ? 4.126 3.192 5.582 1.00 94.81 77 LYS A N 1
ATOM 596 C CA . LYS A 1 77 ? 4.122 1.777 5.169 1.00 94.81 77 LYS A CA 1
ATOM 597 C C . LYS A 1 77 ? 3.649 1.631 3.716 1.00 94.81 77 LYS A C 1
ATOM 599 O O . LYS A 1 77 ? 4.317 0.972 2.921 1.00 94.81 77 LYS A O 1
ATOM 604 N N . LEU A 1 78 ? 2.580 2.332 3.332 1.00 96.69 78 LEU A N 1
ATOM 605 C CA . LEU A 1 78 ? 2.072 2.316 1.956 1.00 96.69 78 LEU A CA 1
ATOM 606 C C . LEU A 1 78 ? 3.077 2.918 0.966 1.00 96.69 78 LEU A C 1
ATOM 608 O O . LEU A 1 78 ? 3.298 2.375 -0.114 1.00 96.69 78 LEU A O 1
ATOM 612 N N . SER A 1 79 ? 3.731 4.018 1.342 1.00 96.25 79 SER A N 1
ATOM 613 C CA . SER A 1 79 ? 4.776 4.641 0.523 1.00 96.25 79 SER A CA 1
ATOM 614 C C . SER A 1 79 ? 5.930 3.674 0.239 1.00 96.25 79 SER A C 1
ATOM 616 O O . SER A 1 79 ? 6.379 3.569 -0.902 1.00 96.25 79 SER A O 1
ATOM 618 N N . LYS A 1 80 ? 6.372 2.913 1.252 1.00 96.75 80 LYS A N 1
ATOM 619 C CA . LYS A 1 80 ? 7.412 1.885 1.092 1.00 96.75 80 LYS A CA 1
ATOM 620 C C . LYS A 1 80 ? 6.976 0.777 0.132 1.00 96.75 80 LYS A C 1
ATOM 622 O O . LYS A 1 80 ? 7.746 0.440 -0.762 1.00 96.75 80 LYS A O 1
ATOM 627 N N . LEU A 1 81 ? 5.745 0.276 0.265 1.00 97.44 81 LEU A N 1
ATOM 628 C CA . LEU A 1 81 ? 5.191 -0.757 -0.619 1.00 97.44 81 LEU A CA 1
ATOM 629 C C . LEU A 1 81 ? 5.140 -0.292 -2.085 1.00 97.44 81 LEU A C 1
ATOM 631 O O . LEU A 1 81 ? 5.629 -0.976 -2.982 1.00 97.44 81 LEU A O 1
ATOM 635 N N . VAL A 1 82 ? 4.608 0.910 -2.327 1.00 97.06 82 VAL A N 1
ATOM 636 C CA . VAL A 1 82 ? 4.531 1.506 -3.672 1.00 97.06 82 VAL A CA 1
ATOM 637 C C . VAL A 1 82 ? 5.924 1.751 -4.252 1.00 97.06 82 VAL A C 1
ATOM 639 O O . VAL A 1 82 ? 6.153 1.518 -5.440 1.00 97.06 82 VAL A O 1
ATOM 642 N N . LYS A 1 83 ? 6.869 2.224 -3.431 1.00 96.94 83 LYS A N 1
ATOM 643 C CA . LYS A 1 83 ? 8.255 2.436 -3.856 1.00 96.94 83 LYS A CA 1
ATOM 644 C C . LYS A 1 83 ? 8.911 1.117 -4.268 1.00 96.94 83 LYS A C 1
ATOM 646 O O . LYS A 1 83 ? 9.447 1.059 -5.368 1.00 96.94 83 LYS A O 1
ATOM 651 N N . ALA A 1 84 ? 8.805 0.072 -3.445 1.00 96.19 84 ALA A N 1
ATOM 652 C CA . ALA A 1 84 ? 9.361 -1.247 -3.744 1.00 96.19 84 ALA A CA 1
ATOM 653 C C . ALA A 1 84 ? 8.845 -1.788 -5.088 1.00 96.19 84 ALA A C 1
ATOM 655 O O . ALA A 1 84 ? 9.638 -2.160 -5.952 1.00 96.19 84 ALA A O 1
ATOM 656 N N . TYR A 1 85 ? 7.532 -1.709 -5.327 1.00 96.88 85 TYR A N 1
ATOM 657 C CA . TYR A 1 85 ? 6.951 -2.096 -6.613 1.00 96.88 85 TYR A CA 1
ATOM 658 C C . TYR A 1 85 ? 7.492 -1.261 -7.789 1.00 96.88 85 TYR A C 1
ATOM 660 O O . TYR A 1 85 ? 7.829 -1.805 -8.842 1.00 96.88 85 TYR A O 1
ATOM 668 N N . ASN A 1 86 ? 7.586 0.066 -7.642 1.00 95.44 86 ASN A N 1
ATOM 669 C CA . ASN A 1 86 ? 8.100 0.934 -8.707 1.00 95.44 86 ASN A CA 1
ATOM 670 C C . ASN A 1 86 ? 9.585 0.680 -9.001 1.00 95.44 86 ASN A C 1
ATOM 672 O O . ASN A 1 86 ? 9.981 0.707 -10.168 1.00 95.44 86 ASN A O 1
ATOM 676 N N . ASP A 1 87 ? 10.390 0.411 -7.974 1.00 94.88 87 ASP A N 1
ATOM 677 C CA . ASP A 1 87 ? 11.809 0.090 -8.112 1.00 94.88 87 ASP A CA 1
ATOM 678 C C . ASP A 1 87 ? 11.999 -1.248 -8.848 1.00 94.88 87 ASP A C 1
ATOM 680 O O . ASP A 1 87 ? 12.829 -1.334 -9.759 1.00 94.88 87 ASP A O 1
ATOM 684 N N . LEU A 1 88 ? 11.177 -2.262 -8.548 1.00 94.69 88 LEU A N 1
ATOM 685 C CA . LEU A 1 88 ? 11.145 -3.523 -9.299 1.00 94.69 88 LEU A CA 1
ATOM 686 C C . LEU A 1 88 ? 10.730 -3.295 -10.753 1.00 94.69 88 LEU A C 1
ATOM 688 O O . LEU A 1 88 ? 11.451 -3.683 -11.673 1.00 94.69 88 LEU A O 1
ATOM 692 N N . LYS A 1 89 ? 9.625 -2.573 -10.972 1.00 93.50 89 LYS A N 1
ATOM 693 C CA . LYS A 1 89 ? 9.106 -2.259 -12.310 1.00 93.50 89 LYS A CA 1
ATOM 694 C C . LYS A 1 89 ? 10.113 -1.482 -13.160 1.00 93.50 89 LYS A C 1
ATOM 696 O O . LYS A 1 89 ? 10.205 -1.722 -14.361 1.00 93.50 89 LYS A O 1
ATOM 701 N N . LYS A 1 90 ? 10.876 -0.555 -12.572 1.00 92.06 90 LYS A N 1
ATOM 702 C CA . LYS A 1 90 ? 11.926 0.205 -13.275 1.00 92.06 90 LYS A CA 1
ATOM 703 C C . LYS A 1 90 ? 13.045 -0.705 -13.784 1.00 92.06 90 LYS A C 1
ATOM 705 O O . LYS A 1 90 ? 13.670 -0.404 -14.797 1.00 92.06 90 LYS A O 1
ATOM 710 N N . ASN A 1 91 ? 13.297 -1.808 -13.087 1.00 89.44 91 ASN A N 1
ATOM 711 C CA . ASN A 1 91 ? 14.357 -2.752 -13.409 1.00 89.44 91 ASN A CA 1
ATOM 712 C C . ASN A 1 91 ? 13.866 -3.993 -14.170 1.00 89.44 91 ASN A C 1
ATOM 714 O O . ASN A 1 91 ? 14.690 -4.850 -14.450 1.00 89.44 91 ASN A O 1
ATOM 718 N N . LYS A 1 92 ? 12.593 -4.056 -14.591 1.00 87.62 92 LYS A N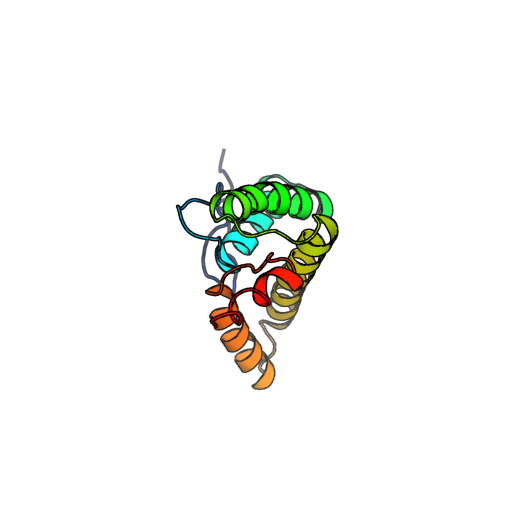 1
ATOM 719 C CA . LYS A 1 92 ? 11.969 -5.224 -15.247 1.00 87.62 92 LYS A CA 1
ATOM 720 C C . LYS A 1 92 ? 12.695 -5.812 -16.466 1.00 87.62 92 LYS A C 1
ATOM 722 O O . LYS A 1 92 ? 12.483 -6.963 -16.805 1.00 87.62 92 LYS A O 1
ATOM 727 N N . ASN A 1 93 ? 13.516 -5.013 -17.149 1.00 87.88 93 ASN A N 1
ATOM 728 C CA . ASN A 1 93 ? 14.269 -5.444 -18.332 1.00 87.88 93 ASN A CA 1
ATOM 729 C C . ASN A 1 93 ? 15.717 -5.848 -17.999 1.00 87.88 93 ASN A C 1
ATOM 731 O O . ASN A 1 93 ? 16.485 -6.170 -18.900 1.00 87.88 93 ASN A O 1
ATOM 735 N N . LYS A 1 94 ? 16.141 -5.742 -16.733 1.00 84.12 94 LYS A N 1
ATOM 736 C CA . LYS A 1 94 ? 17.509 -6.060 -16.323 1.00 84.12 94 LYS A CA 1
ATOM 737 C C . LYS A 1 94 ? 17.596 -7.534 -15.985 1.00 84.12 94 LYS A C 1
ATOM 739 O O . LYS A 1 94 ? 17.104 -7.955 -14.945 1.00 84.12 94 LYS A O 1
ATOM 744 N N . ASP A 1 95 ? 18.306 -8.288 -16.809 1.00 81.25 95 ASP A N 1
ATOM 745 C CA . ASP A 1 95 ? 18.518 -9.703 -16.549 1.00 81.25 95 ASP A CA 1
ATOM 746 C C . ASP A 1 95 ? 19.594 -9.916 -15.471 1.00 81.25 95 ASP A C 1
ATOM 748 O O . ASP A 1 95 ? 20.788 -10.008 -15.753 1.00 81.25 95 ASP A O 1
ATOM 752 N N . ARG A 1 96 ? 19.182 -9.890 -14.197 1.00 89.94 96 ARG A N 1
ATOM 753 C CA . ARG A 1 96 ? 20.061 -10.150 -13.049 1.00 89.94 96 ARG A CA 1
ATOM 754 C C . ARG A 1 96 ? 19.407 -11.153 -12.100 1.00 89.94 96 ARG A C 1
ATOM 756 O O . ARG A 1 96 ? 18.279 -10.900 -11.678 1.00 89.94 96 ARG A O 1
ATOM 763 N N . PRO A 1 97 ? 20.121 -12.207 -11.656 1.00 90.69 97 PRO A N 1
ATOM 764 C CA . PRO A 1 97 ? 19.574 -13.208 -10.734 1.00 90.69 97 PRO A CA 1
ATOM 765 C C . PRO A 1 97 ? 18.966 -12.600 -9.465 1.00 90.69 97 PRO A C 1
ATOM 767 O O . PRO A 1 97 ? 17.864 -12.959 -9.068 1.00 90.69 97 PRO A O 1
ATOM 770 N N . LYS A 1 98 ? 19.644 -11.601 -8.882 1.00 90.88 98 LYS A N 1
ATOM 771 C CA . LYS A 1 98 ? 19.147 -10.867 -7.711 1.00 90.88 98 LYS A CA 1
ATOM 772 C C . LYS A 1 98 ? 17.779 -10.224 -7.956 1.00 90.88 98 LYS A C 1
ATOM 774 O O . LYS A 1 98 ? 16.929 -10.264 -7.084 1.00 90.88 98 LYS A O 1
ATOM 779 N N . HIS A 1 99 ? 17.569 -9.637 -9.133 1.00 89.75 99 HIS A N 1
ATOM 780 C CA . HIS A 1 99 ? 16.325 -8.933 -9.441 1.00 89.75 99 HIS A CA 1
ATOM 781 C C . HIS A 1 99 ? 15.153 -9.908 -9.600 1.00 89.75 99 HIS A C 1
ATOM 783 O O . HIS A 1 99 ? 14.096 -9.652 -9.038 1.00 89.75 99 HIS A O 1
ATOM 789 N N . ARG A 1 100 ? 15.376 -11.073 -10.225 1.00 90.81 100 ARG A N 1
ATOM 790 C CA . ARG A 1 100 ? 14.382 -12.162 -10.259 1.00 90.81 100 ARG A CA 1
ATOM 791 C C . ARG A 1 100 ? 14.039 -12.668 -8.854 1.00 90.81 100 ARG A C 1
ATOM 793 O O . ARG A 1 100 ? 12.880 -12.915 -8.556 1.00 90.81 100 ARG A O 1
ATOM 800 N N . MET A 1 101 ? 15.034 -12.788 -7.974 1.00 93.56 101 MET A N 1
ATOM 801 C CA . MET A 1 101 ? 14.804 -13.180 -6.581 1.00 93.56 101 MET A CA 1
ATOM 802 C C . MET A 1 101 ? 13.986 -12.128 -5.819 1.00 93.56 101 MET A C 1
ATOM 804 O O . MET A 1 101 ? 13.043 -12.482 -5.119 1.00 93.56 101 MET A O 1
ATOM 808 N N . ASP A 1 102 ? 14.301 -10.841 -5.996 1.00 93.81 102 ASP A N 1
ATOM 809 C CA . ASP A 1 102 ? 13.547 -9.739 -5.388 1.00 93.81 102 ASP A CA 1
ATOM 810 C C . ASP A 1 102 ? 12.087 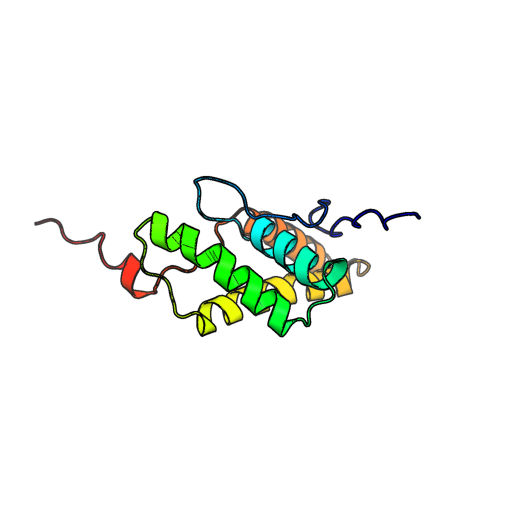-9.702 -5.897 1.00 93.81 102 ASP A C 1
ATOM 812 O O . ASP A 1 102 ? 11.179 -9.392 -5.128 1.00 93.81 102 ASP A O 1
ATOM 816 N N . GLU A 1 103 ? 11.838 -10.039 -7.170 1.00 93.94 103 GLU A N 1
ATOM 817 C CA . GLU A 1 103 ? 10.481 -10.191 -7.718 1.00 93.94 103 GLU A CA 1
ATOM 818 C C . GLU A 1 103 ? 9.696 -11.313 -7.033 1.00 93.94 103 GLU A C 1
ATOM 820 O O . GLU A 1 103 ? 8.548 -11.096 -6.645 1.00 93.94 103 GLU A O 1
ATOM 825 N N . GLU A 1 104 ? 10.296 -12.494 -6.873 1.00 94.00 104 GLU A N 1
ATOM 826 C CA . GLU A 1 104 ? 9.643 -13.645 -6.238 1.00 94.00 104 GLU A CA 1
ATOM 827 C C . GLU A 1 104 ? 9.364 -13.393 -4.751 1.00 94.00 104 GLU A C 1
ATOM 829 O O . GLU A 1 104 ? 8.258 -13.663 -4.281 1.00 94.00 104 GLU A O 1
ATOM 834 N N . ILE A 1 105 ? 10.314 -12.786 -4.029 1.00 95.56 105 ILE A N 1
ATOM 835 C CA . ILE A 1 105 ? 10.104 -12.343 -2.642 1.00 95.56 105 ILE A CA 1
ATOM 836 C C . ILE A 1 105 ? 8.933 -11.362 -2.586 1.00 95.56 105 ILE A C 1
ATOM 838 O O . ILE A 1 105 ? 8.008 -11.540 -1.797 1.00 95.56 105 ILE A O 1
ATOM 842 N N . PHE A 1 106 ? 8.923 -10.359 -3.467 1.00 96.38 106 PHE A N 1
ATOM 843 C CA . PHE A 1 106 ? 7.851 -9.374 -3.488 1.00 96.38 106 PHE A CA 1
ATOM 8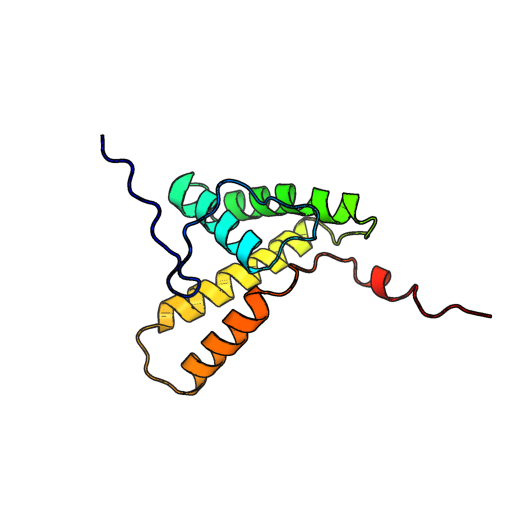44 C C . PHE A 1 106 ? 6.487 -10.002 -3.811 1.00 96.38 106 PHE A C 1
ATOM 846 O O . PHE A 1 106 ? 5.488 -9.615 -3.212 1.00 96.38 106 PHE A O 1
ATOM 853 N N . LYS A 1 107 ? 6.416 -10.989 -4.715 1.00 95.19 107 LYS A N 1
ATOM 854 C CA . LYS A 1 107 ? 5.175 -11.736 -4.991 1.00 95.19 107 LYS A CA 1
ATOM 855 C C . LYS A 1 107 ? 4.669 -12.491 -3.764 1.00 95.19 107 LYS A C 1
ATOM 857 O O . LYS A 1 107 ? 3.464 -12.474 -3.517 1.00 95.19 107 LYS A O 1
ATOM 862 N N . GLY A 1 108 ? 5.567 -13.110 -2.996 1.00 95.25 108 GLY A N 1
ATOM 863 C CA . GLY A 1 108 ? 5.228 -13.730 -1.713 1.00 95.25 108 GLY A CA 1
ATOM 864 C C . GLY A 1 108 ? 4.677 -12.704 -0.723 1.00 95.25 108 GLY A C 1
ATOM 865 O O . GLY A 1 108 ? 3.572 -12.866 -0.205 1.00 95.25 108 GLY A O 1
ATOM 866 N N . ASP A 1 109 ? 5.386 -11.586 -0.562 1.00 95.06 109 ASP A N 1
ATOM 867 C CA . ASP A 1 109 ? 5.000 -10.488 0.324 1.00 95.06 109 ASP A CA 1
ATOM 868 C C . ASP A 1 109 ? 3.630 -9.892 -0.020 1.00 95.06 109 ASP A C 1
ATOM 870 O O . ASP A 1 109 ? 2.936 -9.412 0.880 1.00 95.06 109 ASP A O 1
ATOM 874 N N . LEU A 1 110 ? 3.239 -9.881 -1.302 1.00 95.56 110 LEU A N 1
ATOM 875 C CA . LEU A 1 110 ? 1.954 -9.339 -1.757 1.00 95.56 110 LEU A CA 1
ATOM 876 C C . LEU A 1 110 ? 0.751 -10.084 -1.162 1.00 95.56 110 LEU A C 1
ATOM 878 O O . LEU A 1 110 ? -0.298 -9.467 -0.963 1.00 95.56 110 LEU A O 1
ATOM 882 N N . GLN A 1 111 ? 0.901 -11.376 -0.864 1.00 93.94 111 GLN A N 1
ATOM 883 C CA . GLN A 1 111 ? -0.168 -12.198 -0.295 1.00 93.94 111 GLN A CA 1
ATOM 884 C C . GLN A 1 111 ? -0.339 -11.990 1.216 1.00 93.94 111 GLN A C 1
ATOM 886 O O . GLN A 1 111 ? -1.372 -12.354 1.778 1.00 93.94 111 GLN A O 1
ATOM 891 N N . GLU A 1 112 ? 0.637 -11.371 1.881 1.00 95.25 112 GLU A N 1
ATOM 892 C CA . GLU A 1 112 ? 0.546 -11.058 3.304 1.00 95.25 112 GLU A CA 1
ATOM 893 C C . GLU A 1 112 ? -0.404 -9.890 3.588 1.00 95.25 112 GLU A C 1
ATOM 895 O O . GLU A 1 112 ? -0.662 -9.031 2.737 1.00 95.25 112 GLU A O 1
ATOM 900 N N . ILE A 1 113 ? -0.885 -9.819 4.832 1.00 95.06 113 ILE A N 1
ATOM 901 C CA . ILE A 1 113 ? -1.680 -8.686 5.309 1.00 95.06 113 ILE A CA 1
ATOM 902 C C . ILE A 1 113 ? -0.869 -7.388 5.230 1.00 95.06 113 ILE A C 1
ATOM 904 O O . ILE A 1 113 ? 0.331 -7.347 5.520 1.00 95.06 113 ILE A O 1
ATOM 908 N N . PHE A 1 114 ? -1.529 -6.291 4.873 1.00 94.94 114 PHE A N 1
ATOM 909 C CA . PHE A 1 114 ? -0.937 -4.967 4.998 1.00 94.94 114 PHE A CA 1
ATOM 910 C C . PHE A 1 114 ? -0.976 -4.539 6.467 1.00 94.94 114 PHE A C 1
ATOM 912 O O . PHE A 1 114 ? -1.887 -3.834 6.898 1.00 94.94 114 PHE A O 1
ATOM 919 N N . ASP A 1 115 ? -0.006 -5.032 7.239 1.00 91.25 115 ASP A N 1
ATOM 920 C CA . ASP A 1 115 ? 0.051 -4.872 8.689 1.00 91.25 115 ASP A CA 1
ATOM 921 C C . ASP A 1 115 ? 0.046 -3.394 9.109 1.00 91.25 115 ASP A C 1
ATOM 923 O O . ASP A 1 115 ? 0.982 -2.646 8.815 1.00 91.25 115 ASP A O 1
ATOM 927 N N . LEU A 1 116 ? -0.992 -2.988 9.839 1.00 91.19 116 LEU A N 1
ATOM 928 C CA . LEU A 1 116 ? -1.132 -1.678 10.468 1.00 91.19 116 LEU A CA 1
ATOM 929 C C . LEU A 1 116 ? -1.285 -1.780 11.986 1.00 91.19 116 LEU A C 1
ATOM 931 O O . LEU A 1 116 ? -1.605 -0.764 12.604 1.00 91.19 116 LEU A O 1
ATOM 935 N N . ALA A 1 117 ? -1.052 -2.946 12.594 1.00 86.25 117 ALA A N 1
ATOM 936 C CA . ALA A 1 117 ? -1.135 -3.091 14.038 1.00 86.25 117 ALA A CA 1
ATOM 937 C C . ALA A 1 117 ? -0.178 -2.115 14.737 1.00 86.25 117 ALA A C 1
ATOM 939 O O . ALA A 1 117 ? 0.921 -1.806 14.255 1.00 86.25 117 ALA A O 1
ATOM 940 N N . HIS A 1 118 ? -0.608 -1.593 15.881 1.00 79.38 118 HIS A N 1
ATOM 941 C CA . HIS A 1 118 ? 0.268 -0.839 16.760 1.00 79.38 118 HIS A CA 1
ATOM 942 C C . HIS A 1 118 ? 1.334 -1.779 17.349 1.00 79.38 118 HIS A C 1
ATOM 944 O O . HIS A 1 118 ? 1.050 -2.927 17.681 1.00 79.38 118 HIS A O 1
ATOM 950 N N . SER A 1 119 ? 2.569 -1.302 17.515 1.00 70.94 119 SER A N 1
ATOM 951 C CA . SER A 1 119 ? 3.700 -2.125 17.981 1.00 70.94 119 SER A CA 1
ATOM 952 C C . SER A 1 119 ? 3.478 -2.740 19.369 1.00 70.94 119 SER A C 1
ATOM 954 O O . SER A 1 119 ? 3.985 -3.820 19.652 1.00 70.94 119 SER A O 1
ATOM 956 N N . SER A 1 120 ? 2.679 -2.092 20.221 1.00 63.28 120 SER A N 1
ATOM 957 C CA . SER A 1 120 ? 2.307 -2.615 21.545 1.00 63.28 120 SER A CA 1
ATOM 958 C C . SER A 1 120 ? 1.167 -3.651 21.497 1.00 63.28 120 SER A C 1
ATOM 960 O O . SER A 1 120 ? 0.949 -4.373 22.465 1.00 63.28 120 SER A O 1
ATOM 962 N N . SER A 1 121 ? 0.465 -3.802 20.368 1.00 55.38 121 SER A N 1
ATOM 963 C CA . SER A 1 121 ? -0.645 -4.759 20.228 1.00 55.38 121 SER A CA 1
ATOM 964 C C . SER A 1 121 ? -0.198 -6.223 20.198 1.00 55.38 121 SER A C 1
ATOM 966 O O . SER 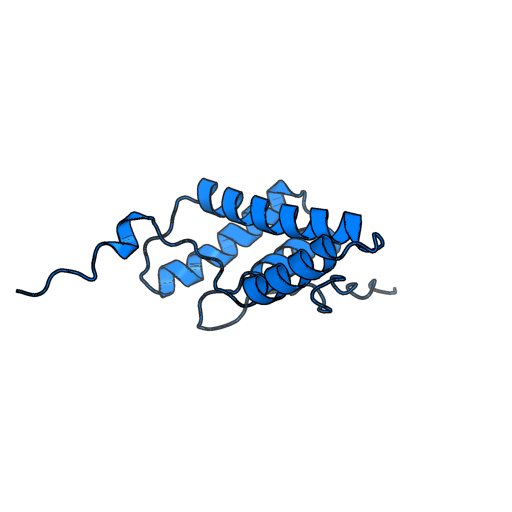A 1 121 ? -1.017 -7.100 20.452 1.00 55.38 121 SER A O 1
ATOM 968 N N . LEU A 1 122 ? 1.087 -6.494 19.944 1.00 55.53 122 LEU A N 1
ATOM 969 C CA . LEU A 1 122 ? 1.664 -7.844 19.986 1.00 55.53 122 LEU A CA 1
ATOM 970 C C . LEU A 1 122 ? 2.068 -8.292 21.404 1.00 55.53 122 LEU A C 1
ATOM 972 O O . LEU A 1 122 ? 2.363 -9.463 21.604 1.00 55.53 122 LEU A O 1
ATOM 976 N N . GLN A 1 123 ? 2.060 -7.399 22.402 1.00 51.75 123 GLN A N 1
ATOM 977 C CA . GLN A 1 123 ? 2.546 -7.701 23.760 1.00 51.75 123 GLN A CA 1
ATOM 978 C C . GLN A 1 123 ? 1.494 -8.329 24.695 1.00 51.75 123 GLN A C 1
ATOM 980 O O . GLN A 1 123 ? 1.787 -8.581 25.858 1.00 51.75 123 GLN A O 1
ATOM 985 N N . ARG A 1 124 ? 0.262 -8.582 24.234 1.00 42.62 124 ARG A N 1
ATOM 986 C CA . ARG A 1 124 ? -0.852 -9.061 25.083 1.00 42.62 124 ARG A CA 1
ATOM 987 C C . ARG A 1 124 ? -1.242 -10.531 24.871 1.00 42.62 124 ARG A C 1
ATOM 989 O O . ARG A 1 124 ? -2.401 -10.881 25.068 1.00 42.62 124 ARG A O 1
ATOM 996 N N . ALA A 1 125 ? -0.293 -11.386 24.493 1.00 46.12 125 ALA A N 1
ATOM 997 C CA . ALA A 1 125 ? -0.502 -12.838 24.425 1.00 46.12 125 ALA A CA 1
ATOM 998 C C . ALA A 1 125 ? 0.335 -13.652 25.437 1.00 46.12 125 ALA A C 1
ATOM 1000 O O . ALA A 1 125 ? 0.292 -14.874 25.384 1.00 46.12 125 ALA A O 1
ATOM 1001 N N . ASP A 1 126 ? 1.028 -12.999 26.379 1.00 45.62 126 ASP A N 1
ATOM 1002 C CA . ASP A 1 126 ? 1.878 -13.656 27.391 1.00 45.62 126 ASP A CA 1
ATOM 1003 C C . ASP A 1 126 ? 1.534 -13.199 28.821 1.00 45.62 126 ASP A C 1
ATOM 1005 O O . ASP A 1 126 ? 2.371 -12.728 29.584 1.00 45.62 126 ASP A O 1
ATOM 1009 N N . VAL A 1 127 ? 0.258 -13.308 29.195 1.00 47.84 127 VAL A N 1
ATOM 1010 C CA . VAL A 1 127 ? -0.118 -13.376 30.614 1.00 47.84 127 VAL A CA 1
ATOM 1011 C C . VAL A 1 127 ? -1.123 -14.505 30.770 1.00 47.84 127 VAL A C 1
ATOM 1013 O O . VAL A 1 127 ? -2.312 -14.336 30.493 1.00 47.84 127 VAL A O 1
ATOM 1016 N N . LYS A 1 128 ? -0.625 -15.661 31.204 1.00 41.47 128 LYS A N 1
ATOM 1017 C CA . LYS A 1 128 ? -1.418 -16.648 31.928 1.00 41.47 128 LYS A CA 1
ATOM 1018 C C . LYS A 1 128 ? -0.633 -17.112 33.153 1.00 41.47 128 LYS A C 1
ATOM 1020 O O . LYS A 1 128 ? 0.423 -17.715 32.994 1.00 41.47 128 LYS A O 1
ATOM 1025 N N . ASP A 1 129 ? -1.243 -16.762 34.286 1.00 40.66 129 ASP A N 1
ATOM 1026 C CA . ASP A 1 129 ? -1.122 -17.248 35.669 1.00 40.66 129 ASP A CA 1
ATOM 1027 C C . ASP A 1 129 ? 0.218 -17.096 36.406 1.00 40.66 129 ASP A C 1
ATOM 1029 O O . ASP A 1 129 ? 1.167 -17.869 36.157 1.00 40.66 129 ASP A O 1
#